Protein AF-A0A353Q3N6-F1 (afdb_monomer_lite)

Structure (mmCIF, N/CA/C/O backbone):
data_AF-A0A353Q3N6-F1
#
_entry.id   AF-A0A353Q3N6-F1
#
loop_
_atom_site.group_PDB
_atom_site.id
_atom_site.type_symbol
_atom_site.label_atom_id
_atom_site.label_alt_id
_atom_site.label_comp_id
_atom_site.label_asym_id
_atom_site.label_entity_id
_atom_site.label_seq_id
_atom_site.pdbx_PDB_ins_code
_atom_site.Cartn_x
_atom_site.Cartn_y
_atom_site.Cartn_z
_atom_site.occupancy
_atom_site.B_iso_or_equiv
_atom_site.auth_seq_id
_atom_site.auth_comp_id
_atom_site.auth_asym_id
_atom_site.auth_atom_id
_atom_site.pdbx_PDB_model_num
ATOM 1 N N . PRO A 1 1 ? -13.750 11.264 8.559 1.00 86.56 1 PRO A N 1
ATOM 2 C CA . PRO A 1 1 ? -13.484 9.839 8.227 1.00 86.56 1 PRO A CA 1
ATOM 3 C C . PRO A 1 1 ? -13.213 9.015 9.494 1.00 86.56 1 PRO A C 1
ATOM 5 O O . PRO A 1 1 ? -12.479 9.493 10.354 1.00 86.56 1 PRO A O 1
ATOM 8 N N . SER A 1 2 ? -13.816 7.826 9.631 1.00 93.75 2 SER A N 1
ATOM 9 C CA . SER A 1 2 ? -13.551 6.914 10.767 1.00 93.75 2 SER A CA 1
ATOM 10 C C . SER A 1 2 ? -12.231 6.160 10.616 1.00 93.75 2 SER A C 1
ATOM 12 O O . SER A 1 2 ? -11.563 5.897 11.607 1.00 93.75 2 SER A O 1
ATOM 14 N N . ASN A 1 3 ? -11.848 5.881 9.370 1.00 96.06 3 ASN A N 1
ATOM 15 C CA . ASN A 1 3 ? -10.569 5.295 8.995 1.00 96.06 3 ASN A CA 1
ATOM 16 C C . ASN A 1 3 ? -9.849 6.253 8.044 1.00 96.06 3 ASN A C 1
ATOM 18 O O . ASN A 1 3 ? -10.496 6.889 7.206 1.00 96.06 3 ASN A O 1
ATOM 22 N N . VAL A 1 4 ? -8.529 6.362 8.170 1.00 97.88 4 VAL A N 1
ATOM 23 C CA . VAL A 1 4 ? -7.671 7.179 7.301 1.00 97.88 4 VAL A CA 1
ATOM 24 C C . VAL A 1 4 ? -6.487 6.337 6.859 1.00 97.88 4 VAL A C 1
ATOM 26 O O . VAL A 1 4 ? -5.855 5.693 7.689 1.00 97.88 4 VAL A O 1
ATOM 29 N N . ILE A 1 5 ? -6.174 6.358 5.564 1.00 98.12 5 ILE A N 1
ATOM 30 C CA . ILE A 1 5 ? -4.985 5.717 4.998 1.00 98.12 5 ILE A CA 1
ATOM 31 C C . ILE A 1 5 ? -4.202 6.782 4.234 1.00 98.12 5 ILE A C 1
ATOM 33 O O . ILE A 1 5 ? -4.772 7.518 3.433 1.00 98.12 5 ILE A O 1
ATOM 37 N N . ILE A 1 6 ? -2.904 6.875 4.506 1.00 97.75 6 ILE A N 1
ATOM 38 C CA . ILE A 1 6 ? -1.975 7.810 3.873 1.00 97.75 6 ILE A CA 1
ATOM 39 C C . ILE A 1 6 ? -0.937 6.985 3.119 1.00 97.75 6 ILE A C 1
ATOM 41 O O . ILE A 1 6 ? -0.230 6.170 3.714 1.00 97.75 6 ILE A O 1
ATOM 45 N N . THR A 1 7 ? -0.852 7.190 1.809 1.00 96.44 7 THR A N 1
ATOM 46 C CA . THR A 1 7 ? 0.083 6.493 0.920 1.00 96.44 7 THR A CA 1
ATOM 47 C C . THR A 1 7 ? 1.305 7.358 0.617 1.00 96.44 7 THR A C 1
ATOM 49 O O . THR A 1 7 ? 1.333 8.551 0.918 1.00 96.44 7 THR A O 1
ATOM 52 N N . SER A 1 8 ? 2.316 6.768 -0.026 1.00 93.44 8 SER A N 1
ATOM 53 C CA . SER A 1 8 ? 3.467 7.500 -0.577 1.00 93.44 8 SER A CA 1
ATOM 54 C C . SER A 1 8 ? 4.293 8.286 0.446 1.00 93.44 8 SER A C 1
ATOM 56 O O . SER A 1 8 ? 4.964 9.258 0.096 1.00 93.44 8 SER A O 1
ATOM 58 N N . ILE A 1 9 ? 4.295 7.847 1.706 1.00 95.75 9 ILE A N 1
ATOM 59 C CA . ILE A 1 9 ? 5.100 8.457 2.763 1.00 95.75 9 ILE A CA 1
ATOM 60 C C . ILE A 1 9 ? 6.567 8.097 2.507 1.00 95.75 9 ILE A C 1
ATOM 62 O O . ILE A 1 9 ? 6.930 6.921 2.467 1.00 95.75 9 ILE A O 1
ATOM 66 N N . ALA A 1 10 ? 7.421 9.102 2.328 1.00 92.69 10 ALA A N 1
ATOM 67 C CA . ALA A 1 10 ? 8.849 8.882 2.131 1.00 92.69 10 ALA A CA 1
ATOM 68 C C . ALA A 1 10 ? 9.523 8.434 3.435 1.00 92.69 10 ALA A C 1
ATOM 70 O O . ALA A 1 10 ? 9.313 9.034 4.493 1.00 92.69 10 ALA A O 1
ATOM 71 N N . ASP A 1 11 ? 10.364 7.403 3.358 1.00 94.31 11 ASP A N 1
ATOM 72 C CA . ASP A 1 11 ? 11.255 7.062 4.460 1.00 94.31 11 ASP A CA 1
ATOM 73 C C . ASP A 1 11 ? 12.349 8.135 4.626 1.00 94.31 11 ASP A C 1
ATOM 75 O O . ASP A 1 11 ? 12.876 8.670 3.647 1.00 94.31 11 ASP A O 1
ATOM 79 N N . ARG A 1 12 ? 12.679 8.471 5.879 1.00 92.38 12 ARG A N 1
ATOM 80 C CA . ARG A 1 12 ? 13.641 9.538 6.202 1.00 92.38 12 ARG A CA 1
ATOM 81 C C . ARG A 1 12 ? 15.098 9.124 5.993 1.00 92.38 12 ARG A C 1
ATOM 83 O O . ARG A 1 12 ? 15.934 9.997 5.783 1.00 92.38 12 ARG A O 1
ATOM 90 N N . THR A 1 13 ? 15.412 7.834 6.084 1.00 93.56 13 THR A N 1
ATOM 91 C CA . THR A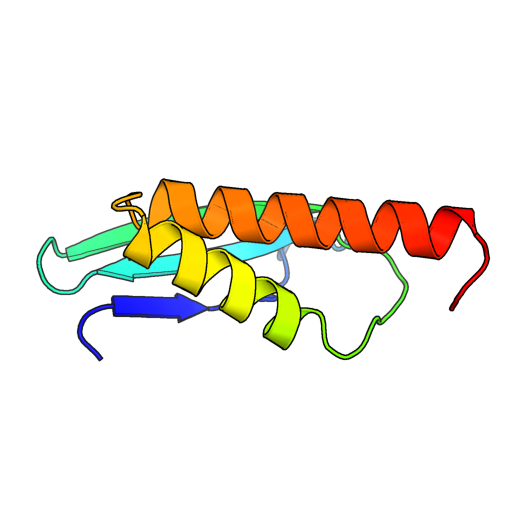 1 13 ? 16.787 7.318 6.032 1.00 93.56 13 THR A CA 1
ATOM 92 C C . THR A 1 13 ? 17.064 6.565 4.735 1.00 93.56 13 THR A C 1
ATOM 94 O O . THR A 1 13 ? 18.168 6.653 4.202 1.00 93.56 13 THR A O 1
ATOM 97 N N . ASN A 1 14 ? 16.068 5.877 4.172 1.00 92.94 14 ASN A N 1
ATOM 98 C CA . ASN A 1 14 ? 16.218 5.070 2.969 1.00 92.94 14 ASN A CA 1
ATOM 99 C C . ASN A 1 14 ? 15.252 5.495 1.854 1.00 92.94 14 ASN A C 1
ATOM 101 O O . ASN A 1 14 ? 14.120 5.031 1.779 1.00 92.94 14 ASN A O 1
ATOM 105 N N . LYS A 1 15 ? 15.744 6.281 0.887 1.00 89.50 15 LYS A N 1
ATOM 106 C CA . LYS A 1 15 ? 14.959 6.759 -0.272 1.00 89.50 15 LYS A CA 1
ATOM 107 C C . LYS A 1 15 ? 14.344 5.646 -1.142 1.00 89.50 15 LYS A C 1
ATOM 109 O O . LYS A 1 15 ? 13.446 5.930 -1.932 1.00 89.50 15 LYS A O 1
ATOM 114 N N . LYS A 1 16 ? 14.806 4.397 -1.003 1.00 91.75 16 LYS A N 1
ATOM 115 C CA . LYS A 1 16 ? 14.259 3.215 -1.694 1.00 91.75 16 LYS A CA 1
ATOM 116 C C . LYS A 1 16 ? 13.070 2.591 -0.959 1.00 91.75 16 LYS A C 1
ATOM 118 O O . LYS A 1 16 ? 12.533 1.591 -1.429 1.00 91.75 16 LYS A O 1
ATOM 123 N N . ILE A 1 17 ? 12.663 3.146 0.180 1.00 94.19 17 ILE A N 1
ATOM 124 C CA . ILE A 1 17 ? 11.520 2.687 0.966 1.00 94.19 17 ILE A CA 1
ATOM 125 C C . ILE A 1 17 ? 10.443 3.772 0.954 1.00 94.19 17 ILE A C 1
ATOM 127 O O . ILE A 1 17 ? 10.697 4.944 1.235 1.00 94.19 17 ILE A O 1
ATOM 131 N N . GLY A 1 18 ? 9.228 3.360 0.611 1.00 94.94 18 GLY A N 1
ATOM 132 C CA . GLY A 1 18 ? 8.015 4.127 0.856 1.00 94.94 18 GLY A CA 1
ATOM 133 C C . GLY A 1 18 ? 7.159 3.432 1.907 1.00 94.94 18 GLY A C 1
ATOM 134 O O . GLY A 1 18 ? 7.281 2.224 2.123 1.00 94.94 18 GLY A O 1
ATOM 135 N N . TRP A 1 19 ? 6.283 4.194 2.549 1.00 97.06 19 TRP A N 1
ATOM 136 C CA . TRP A 1 19 ? 5.350 3.690 3.545 1.00 97.06 19 TRP A CA 1
ATOM 137 C C . TRP A 1 19 ? 3.910 4.014 3.166 1.00 97.06 19 TRP A C 1
ATOM 139 O O . TRP A 1 19 ? 3.604 5.056 2.581 1.00 97.06 19 TRP A O 1
ATOM 149 N N . VAL A 1 20 ? 3.024 3.111 3.562 1.00 97.81 20 VAL A N 1
ATOM 150 C CA . VAL A 1 20 ? 1.595 3.367 3.700 1.00 97.81 20 VAL A CA 1
ATOM 151 C C . VAL A 1 20 ? 1.274 3.268 5.184 1.00 97.81 20 VAL A C 1
ATOM 153 O O . VAL A 1 20 ? 1.713 2.322 5.841 1.00 97.81 20 VAL A O 1
ATOM 156 N N . ALA A 1 21 ? 0.533 4.233 5.716 1.00 98.00 21 ALA A N 1
ATOM 157 C CA . ALA A 1 21 ? 0.095 4.255 7.106 1.00 98.00 21 ALA A CA 1
ATOM 158 C C . ALA A 1 21 ? -1.430 4.305 7.192 1.00 98.00 21 ALA A C 1
ATOM 160 O O . ALA A 1 21 ? -2.081 4.894 6.332 1.00 98.00 21 ALA A O 1
ATOM 161 N N . ALA A 1 22 ? -1.989 3.709 8.238 1.00 98.06 22 ALA A N 1
ATOM 162 C CA . ALA A 1 22 ? -3.418 3.680 8.498 1.00 98.06 22 ALA A CA 1
ATOM 163 C C . ALA A 1 22 ? -3.723 4.080 9.946 1.00 98.06 22 ALA A C 1
ATOM 165 O O . ALA A 1 22 ? -2.950 3.764 10.853 1.00 98.06 22 ALA A O 1
ATOM 166 N N . TYR A 1 23 ? -4.867 4.729 10.146 1.00 97.94 23 TYR A N 1
ATOM 167 C CA . TYR A 1 23 ? -5.452 5.054 11.442 1.00 97.94 23 TYR A CA 1
ATOM 168 C C . TYR A 1 23 ? -6.921 4.625 11.474 1.00 97.94 23 TYR A C 1
ATOM 170 O O . TYR A 1 23 ? -7.675 4.955 10.555 1.00 97.94 23 TYR A O 1
ATOM 178 N N . ASP A 1 24 ? -7.318 3.935 12.543 1.00 96.94 24 ASP A N 1
ATOM 179 C CA . ASP A 1 24 ? -8.714 3.640 12.876 1.00 96.94 24 ASP A CA 1
ATOM 180 C C . ASP A 1 24 ? -9.100 4.379 14.164 1.00 96.94 24 ASP A C 1
ATOM 182 O O . ASP A 1 24 ? -8.531 4.150 15.237 1.00 96.94 24 ASP A O 1
ATOM 186 N N . LYS A 1 25 ? -10.099 5.262 14.060 1.00 97.62 25 LYS A N 1
ATOM 187 C CA . LYS A 1 25 ? -10.622 6.047 15.181 1.00 97.62 25 LYS A CA 1
ATOM 188 C C . LYS A 1 25 ? -11.335 5.183 16.223 1.00 97.62 25 LYS A C 1
ATOM 190 O O . LYS A 1 25 ? -11.314 5.528 17.400 1.00 97.62 25 LYS A O 1
ATOM 195 N N . LYS A 1 26 ? -11.988 4.090 15.817 1.00 95.38 26 LYS A N 1
ATOM 196 C CA . LYS A 1 26 ? -12.813 3.254 16.702 1.00 95.38 26 LYS A CA 1
ATOM 197 C C . LYS A 1 26 ? -11.957 2.499 17.711 1.00 95.38 26 LYS A C 1
ATOM 199 O O . LYS A 1 26 ? -12.315 2.433 18.882 1.00 95.38 26 LYS A O 1
ATOM 204 N N . THR A 1 27 ? -10.842 1.938 17.257 1.00 95.62 27 THR A N 1
ATOM 205 C CA . THR A 1 27 ? -9.908 1.182 18.103 1.00 95.62 27 THR A CA 1
ATOM 206 C C . THR A 1 27 ? -8.703 2.012 18.541 1.00 95.62 27 THR A C 1
ATOM 208 O O . THR A 1 27 ? -7.823 1.492 19.224 1.00 95.62 27 THR A O 1
ATOM 211 N N . ASN A 1 28 ? -8.631 3.280 18.119 1.00 97.06 28 ASN A N 1
ATOM 212 C CA . ASN A 1 28 ? -7.480 4.163 18.303 1.00 97.06 28 ASN A CA 1
ATOM 213 C C . ASN A 1 28 ? -6.149 3.485 17.921 1.00 97.06 28 A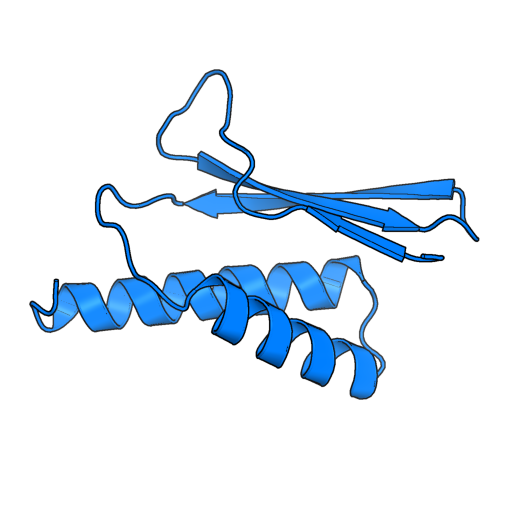SN A C 1
ATOM 215 O O . ASN A 1 28 ? -5.160 3.548 18.650 1.00 97.06 28 ASN A O 1
ATOM 219 N N . SER A 1 29 ? -6.153 2.762 16.802 1.00 96.69 29 SER A N 1
ATOM 220 C CA . SER A 1 29 ? -5.038 1.917 16.373 1.00 96.69 29 SER A CA 1
ATOM 221 C C . SER A 1 29 ? -4.369 2.467 15.121 1.00 96.69 29 SER A C 1
ATOM 223 O O . SER A 1 29 ? -5.007 3.101 14.279 1.00 96.69 29 SER A O 1
ATOM 225 N N . PHE A 1 30 ? -3.072 2.190 15.005 1.00 97.88 30 PHE A N 1
ATOM 226 C CA . PHE A 1 30 ? -2.235 2.624 13.896 1.00 97.88 30 PHE A CA 1
ATOM 227 C C . PHE A 1 30 ? -1.517 1.432 13.278 1.00 97.88 30 PHE A C 1
ATOM 229 O O . PHE A 1 30 ? -1.033 0.551 13.988 1.00 97.88 30 PHE A O 1
ATOM 236 N N . TRP A 1 31 ? -1.379 1.452 11.956 1.00 97.62 31 TRP A N 1
ATOM 237 C CA . TRP A 1 31 ? -0.602 0.460 11.220 1.00 97.62 31 TRP A CA 1
ATOM 238 C C . TRP A 1 31 ? 0.265 1.131 10.170 1.00 97.62 31 TRP A C 1
ATOM 240 O O . TRP A 1 31 ? -0.056 2.209 9.672 1.00 97.62 31 TRP A O 1
ATOM 250 N N . LYS A 1 32 ? 1.369 0.475 9.818 1.00 96.31 32 LYS A N 1
ATOM 251 C CA . LYS A 1 32 ? 2.202 0.864 8.686 1.00 96.31 32 LYS A CA 1
ATOM 252 C C . LYS A 1 32 ? 2.711 -0.371 7.959 1.00 96.31 32 LYS A C 1
ATOM 254 O O . LYS A 1 32 ? 3.052 -1.360 8.601 1.00 96.31 32 LYS A O 1
ATOM 259 N N . THR A 1 33 ? 2.803 -0.284 6.640 1.00 96.06 33 THR A N 1
ATOM 260 C CA . THR A 1 33 ? 3.493 -1.269 5.800 1.00 96.06 33 THR A CA 1
ATOM 261 C C . THR A 1 33 ? 4.453 -0.537 4.874 1.00 96.06 33 THR A C 1
ATOM 263 O O . THR A 1 33 ? 4.177 0.591 4.449 1.00 96.06 33 THR A O 1
ATOM 266 N N . SER A 1 34 ? 5.610 -1.137 4.622 1.00 95.38 34 SER A N 1
ATOM 267 C CA . SER A 1 34 ? 6.600 -0.596 3.699 1.00 95.38 34 SER A CA 1
ATOM 268 C C . SER A 1 34 ? 6.466 -1.238 2.326 1.00 95.38 34 SER A C 1
ATOM 270 O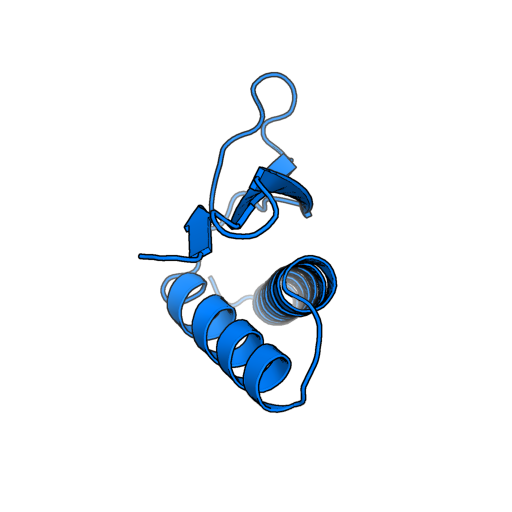 O . SER A 1 34 ? 6.010 -2.368 2.171 1.00 95.38 34 SER A O 1
ATOM 272 N N . TYR A 1 35 ? 6.922 -0.516 1.314 1.00 93.94 35 TYR A N 1
ATOM 273 C CA . TYR A 1 35 ? 7.120 -1.041 -0.026 1.00 93.94 35 TYR A CA 1
ATOM 274 C C . TYR A 1 35 ? 8.438 -0.520 -0.594 1.00 93.94 35 TYR A C 1
ATOM 276 O O . TYR A 1 35 ? 8.965 0.518 -0.178 1.00 93.94 35 TYR A O 1
ATOM 284 N N . LYS A 1 36 ? 8.988 -1.254 -1.562 1.00 92.38 36 LYS A N 1
ATOM 285 C CA . LYS A 1 36 ? 10.193 -0.827 -2.269 1.00 92.38 36 LYS A CA 1
ATOM 286 C C . LYS A 1 36 ? 9.810 0.235 -3.294 1.00 92.38 36 LYS A C 1
ATOM 288 O O . LYS A 1 36 ? 9.106 -0.055 -4.257 1.00 92.38 36 LYS A O 1
ATOM 293 N N . LYS A 1 37 ? 10.286 1.458 -3.090 1.00 89.62 37 LYS A N 1
ATOM 294 C CA . LYS A 1 37 ? 10.138 2.546 -4.050 1.00 89.62 37 LYS A CA 1
ATOM 295 C C . LYS A 1 37 ? 11.095 2.324 -5.222 1.00 89.62 37 LYS A C 1
ATOM 297 O O . LYS A 1 37 ? 12.258 1.969 -5.023 1.00 89.62 37 LYS A O 1
ATOM 302 N N . VAL A 1 38 ? 10.591 2.531 -6.432 1.00 86.38 38 VAL A N 1
ATOM 303 C CA . VAL A 1 38 ? 11.388 2.564 -7.664 1.00 86.38 38 VAL A CA 1
ATOM 304 C C . VAL A 1 38 ? 11.633 4.018 -8.071 1.00 86.38 38 VAL A C 1
ATOM 306 O O . VAL A 1 38 ? 10.892 4.909 -7.660 1.00 86.38 38 VAL A O 1
ATOM 309 N N . GLU A 1 39 ? 12.680 4.273 -8.855 1.00 82.88 39 GLU A N 1
ATOM 310 C CA . GLU A 1 39 ? 13.064 5.631 -9.293 1.00 82.88 39 GLU A CA 1
ATOM 311 C C . GLU A 1 39 ? 12.209 6.163 -10.456 1.00 82.88 39 GLU A C 1
ATOM 313 O O . GLU A 1 39 ? 12.459 7.247 -10.974 1.00 82.88 39 GLU A O 1
ATOM 318 N N . VAL A 1 40 ? 11.177 5.413 -10.839 1.00 84.38 40 VAL A N 1
ATOM 319 C CA . VAL A 1 40 ? 10.264 5.720 -11.939 1.00 84.38 40 VAL A CA 1
ATOM 320 C C . VAL A 1 40 ? 8.897 6.109 -11.379 1.00 84.38 40 VAL A C 1
ATOM 322 O O . VAL A 1 40 ? 8.425 5.528 -10.397 1.00 84.38 40 VAL A O 1
ATOM 325 N N . ASN A 1 41 ? 8.260 7.105 -11.995 1.00 85.94 41 ASN A N 1
ATOM 326 C CA . ASN A 1 41 ? 6.952 7.601 -11.581 1.00 85.94 41 ASN A CA 1
ATOM 327 C C . ASN A 1 41 ? 5.855 7.026 -12.480 1.00 85.94 41 ASN A C 1
ATOM 329 O O . ASN A 1 41 ? 5.694 7.467 -13.612 1.00 85.94 41 ASN A O 1
ATOM 333 N N . TYR A 1 42 ? 5.061 6.108 -11.930 1.00 90.12 42 TYR A N 1
ATOM 334 C CA . TYR A 1 42 ? 3.896 5.539 -12.603 1.00 90.12 42 TYR A CA 1
ATOM 335 C C . TYR A 1 42 ? 2.607 6.256 -12.154 1.00 90.12 42 TYR A C 1
ATOM 337 O O . TYR A 1 42 ? 2.207 6.108 -10.986 1.00 90.12 42 TYR A O 1
ATOM 345 N N . PRO A 1 43 ? 1.946 7.041 -13.029 1.00 92.12 43 PRO A N 1
ATOM 346 C CA . PRO A 1 43 ? 0.648 7.634 -12.717 1.00 92.12 43 PRO A CA 1
ATOM 347 C C . PRO A 1 43 ? -0.420 6.542 -12.536 1.00 92.12 43 PRO A C 1
ATOM 349 O O . PRO A 1 43 ? -0.296 5.437 -13.058 1.00 92.12 43 PRO A O 1
ATOM 352 N N . GLY A 1 44 ? -1.461 6.830 -11.751 1.00 94.00 44 GLY A N 1
ATOM 353 C CA . GLY A 1 44 ? -2.562 5.889 -11.493 1.00 94.00 44 GLY A CA 1
ATOM 354 C C . GLY A 1 44 ? -2.279 4.804 -10.444 1.00 94.00 44 GLY A C 1
ATOM 355 O O . GLY A 1 44 ? -3.172 4.043 -10.079 1.00 94.00 44 GLY A O 1
ATOM 356 N N . THR A 1 45 ? -1.070 4.745 -9.875 1.00 95.06 45 THR A N 1
ATOM 357 C CA . THR A 1 45 ? -0.745 3.804 -8.780 1.00 95.06 45 THR A CA 1
ATOM 358 C C . THR A 1 45 ? -1.634 3.989 -7.547 1.00 95.06 45 THR A C 1
ATOM 360 O 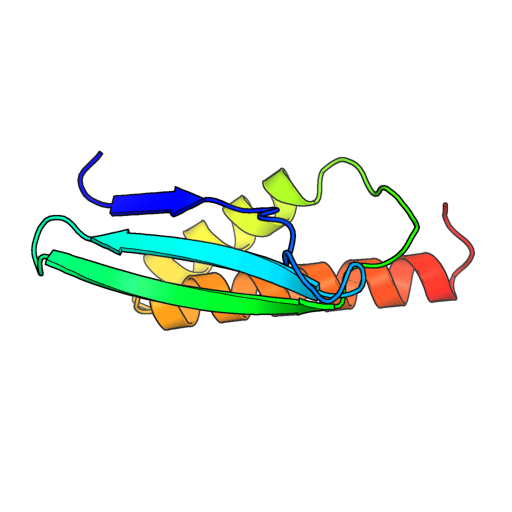O . THR A 1 45 ? -1.963 3.006 -6.883 1.00 95.06 45 THR A O 1
ATOM 363 N N . GLY A 1 46 ? -2.077 5.220 -7.271 1.00 96.00 46 GLY A N 1
ATOM 364 C C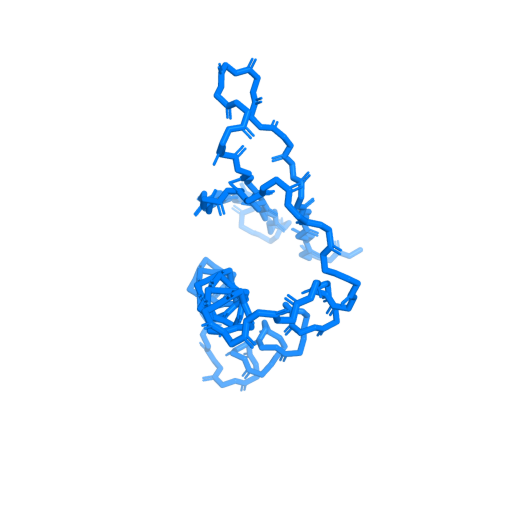A . GLY A 1 46 ? -3.064 5.517 -6.228 1.00 96.00 46 GLY A CA 1
ATOM 365 C C . GLY A 1 46 ? -4.463 4.971 -6.534 1.00 96.00 46 GLY A C 1
ATOM 366 O O . GLY A 1 46 ? -5.129 4.463 -5.630 1.00 96.00 46 GLY A O 1
ATOM 367 N N . ASP A 1 47 ? -4.883 4.996 -7.800 1.00 98.25 47 ASP A N 1
ATOM 368 C CA . ASP A 1 47 ? -6.179 4.465 -8.238 1.00 98.25 47 ASP A CA 1
ATOM 369 C C . ASP A 1 47 ? -6.197 2.935 -8.146 1.00 98.25 47 ASP A C 1
ATOM 371 O O . ASP A 1 47 ? -7.134 2.348 -7.599 1.00 98.25 47 ASP A O 1
ATOM 375 N N . ILE A 1 48 ? -5.112 2.283 -8.586 1.00 98.00 48 ILE A N 1
ATOM 376 C CA . ILE A 1 48 ? -4.919 0.833 -8.436 1.00 98.00 48 ILE A CA 1
ATOM 377 C C . ILE A 1 48 ? -4.907 0.457 -6.951 1.00 98.00 48 ILE A C 1
ATOM 379 O O . ILE A 1 48 ? -5.632 -0.451 -6.542 1.00 98.00 48 ILE A O 1
ATOM 383 N N . PHE A 1 49 ? -4.120 1.170 -6.135 1.00 98.12 49 PHE A N 1
ATOM 384 C CA . PHE A 1 49 ? -4.052 0.937 -4.693 1.00 98.12 49 PHE A CA 1
ATOM 385 C C . PHE A 1 49 ? -5.445 1.003 -4.060 1.00 98.12 49 PHE A C 1
ATOM 387 O O . PHE A 1 49 ? -5.856 0.078 -3.361 1.00 98.12 49 PHE A O 1
ATOM 394 N N . THR A 1 50 ? -6.192 2.071 -4.340 1.00 98.19 50 THR A N 1
ATOM 395 C CA . THR A 1 50 ? -7.521 2.305 -3.763 1.00 98.19 50 THR A CA 1
ATOM 396 C C . THR A 1 50 ? -8.532 1.266 -4.236 1.00 98.19 50 THR A C 1
ATOM 398 O O . THR A 1 50 ? -9.347 0.807 -3.436 1.00 98.19 50 THR A O 1
ATOM 401 N N . SER A 1 51 ? -8.453 0.835 -5.496 1.00 98.62 51 SER A N 1
ATOM 402 C CA . SER A 1 51 ? -9.326 -0.204 -6.052 1.00 98.62 51 SER A CA 1
ATOM 403 C C . SER A 1 51 ? -9.130 -1.546 -5.340 1.00 98.62 51 SER A C 1
ATOM 405 O O . SER A 1 51 ? -10.096 -2.143 -4.862 1.00 98.62 51 SER A O 1
ATOM 407 N N . VAL A 1 52 ? -7.877 -1.993 -5.189 1.00 98.62 52 VAL A N 1
ATOM 408 C CA . VAL A 1 52 ? -7.552 -3.258 -4.503 1.00 98.62 52 VAL A CA 1
ATOM 409 C C . VAL A 1 52 ? -7.851 -3.182 -3.009 1.00 98.62 52 VAL A C 1
ATOM 411 O O . VAL A 1 52 ? -8.396 -4.132 -2.442 1.00 98.62 52 VAL A O 1
ATOM 414 N N . LEU A 1 53 ? -7.540 -2.054 -2.368 1.00 98.44 53 LEU A N 1
ATOM 415 C CA . LEU A 1 53 ? -7.875 -1.802 -0.969 1.00 98.44 53 LEU A CA 1
ATOM 416 C C . LEU A 1 53 ? -9.390 -1.913 -0.748 1.00 98.44 53 LEU A C 1
ATOM 418 O O . LEU A 1 53 ? -9.825 -2.631 0.149 1.00 98.44 53 LEU A O 1
ATOM 422 N N . THR A 1 54 ? -10.184 -1.232 -1.577 1.00 98.31 54 THR A N 1
ATOM 423 C CA . THR A 1 54 ? -11.649 -1.229 -1.476 1.00 98.31 54 THR A CA 1
ATOM 424 C C . THR A 1 54 ? -12.205 -2.633 -1.670 1.00 98.31 54 THR A C 1
ATOM 426 O O . THR A 1 54 ? -12.973 -3.101 -0.835 1.00 98.31 54 THR A O 1
ATOM 429 N N . GLY A 1 55 ? -11.764 -3.346 -2.711 1.00 98.62 55 GLY A N 1
ATOM 430 C CA . GLY A 1 55 ? -12.163 -4.735 -2.937 1.00 98.62 55 GLY A CA 1
ATOM 431 C C . GLY A 1 55 ? -11.794 -5.658 -1.772 1.00 98.62 55 GLY A C 1
ATOM 432 O O . GLY A 1 55 ? -12.596 -6.498 -1.376 1.00 98.62 55 GLY A O 1
ATOM 433 N N . SER A 1 56 ? -10.616 -5.485 -1.169 1.00 98.50 56 SER A N 1
ATOM 434 C CA . SER A 1 56 ? -10.193 -6.284 -0.009 1.00 98.50 56 SER A CA 1
ATOM 435 C C . SER A 1 56 ? -11.066 -6.006 1.220 1.00 98.50 56 SER A C 1
ATOM 437 O O . SER A 1 56 ? -11.551 -6.938 1.856 1.00 98.50 56 SER A O 1
ATOM 439 N N . LEU A 1 57 ? -11.356 -4.738 1.517 1.00 97.69 57 LEU A N 1
ATOM 440 C CA . LEU A 1 57 ? -12.245 -4.375 2.625 1.00 97.69 57 LEU A CA 1
ATOM 441 C C . LEU A 1 57 ? -13.663 -4.931 2.426 1.00 97.69 57 LEU A C 1
ATOM 443 O O . LEU A 1 57 ? -14.248 -5.462 3.367 1.00 97.69 57 LEU A O 1
ATOM 447 N N . LEU A 1 58 ? -14.200 -4.861 1.203 1.00 98.25 58 LEU A N 1
ATOM 448 C CA . LEU A 1 58 ? -15.513 -5.424 0.862 1.00 98.25 58 LEU A CA 1
ATOM 449 C C . LEU A 1 58 ? -15.562 -6.952 1.007 1.00 98.25 58 LEU A C 1
ATOM 451 O O . LEU A 1 58 ? -16.609 -7.498 1.340 1.00 98.25 58 LEU A O 1
ATOM 455 N N . ASN A 1 59 ? -14.430 -7.634 0.823 1.00 98.25 59 ASN A N 1
ATOM 456 C CA . ASN A 1 59 ? -14.287 -9.069 1.076 1.00 98.25 59 ASN A CA 1
ATOM 457 C C . ASN A 1 59 ? -14.075 -9.417 2.565 1.00 98.25 59 ASN A C 1
ATOM 459 O O . ASN A 1 59 ? -13.805 -10.569 2.895 1.00 98.25 59 ASN A O 1
ATOM 463 N N . GLY A 1 60 ? -14.181 -8.445 3.477 1.00 97.62 60 GLY A N 1
ATOM 464 C CA . GLY A 1 60 ? -14.091 -8.670 4.921 1.00 97.62 60 GLY A CA 1
ATOM 465 C C . GLY A 1 60 ? -12.667 -8.725 5.476 1.00 97.62 60 GLY A C 1
ATOM 466 O O . GLY A 1 60 ? -12.482 -9.071 6.645 1.00 97.62 60 GLY A O 1
ATOM 467 N N . TYR A 1 61 ? -11.651 -8.371 4.684 1.00 98.19 61 TYR A N 1
ATOM 468 C CA . TYR A 1 61 ? -10.289 -8.254 5.199 1.00 98.19 61 TYR A CA 1
ATOM 469 C C . TYR A 1 61 ? -10.156 -7.049 6.139 1.00 98.19 61 TYR A C 1
ATOM 471 O O . TYR A 1 61 ? -10.794 -6.009 5.972 1.00 98.19 61 TYR A O 1
ATOM 479 N N . SER A 1 62 ? -9.269 -7.168 7.127 1.00 96.88 62 SER A N 1
ATOM 480 C CA . SER A 1 62 ? -8.941 -6.063 8.031 1.00 96.88 62 SER A CA 1
ATOM 481 C C . SER A 1 62 ? -8.195 -4.937 7.298 1.00 96.88 62 SER A C 1
ATOM 483 O O . SER A 1 62 ? -7.612 -5.154 6.233 1.00 96.88 62 SER A O 1
ATOM 485 N N . ILE A 1 63 ? -8.163 -3.730 7.877 1.00 96.38 63 ILE A N 1
ATOM 486 C CA . ILE A 1 63 ? -7.399 -2.594 7.323 1.00 96.38 63 ILE A CA 1
ATOM 487 C C . ILE A 1 63 ? -5.917 -2.951 7.097 1.00 96.38 63 ILE A C 1
ATOM 489 O O . ILE A 1 63 ? -5.438 -2.718 5.985 1.00 96.38 63 ILE A O 1
ATOM 493 N N . PRO A 1 64 ? -5.196 -3.563 8.064 1.00 96.62 64 PRO A N 1
ATOM 494 C CA . PRO A 1 64 ? -3.789 -3.931 7.878 1.00 96.62 64 PRO A CA 1
ATOM 495 C C . PRO A 1 64 ? -3.578 -4.936 6.747 1.00 96.62 64 PRO A C 1
ATOM 497 O O . PRO A 1 64 ? -2.647 -4.789 5.960 1.00 96.62 64 PRO A O 1
ATOM 500 N N . ALA A 1 65 ? -4.456 -5.937 6.637 1.00 97.81 65 ALA A N 1
ATOM 501 C CA . ALA A 1 65 ? -4.379 -6.922 5.564 1.00 97.81 65 ALA A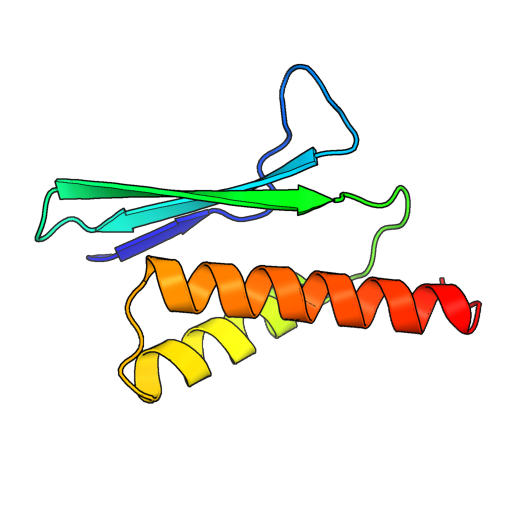 CA 1
ATOM 502 C C . ALA A 1 65 ? -4.660 -6.273 4.201 1.00 97.81 65 ALA A C 1
ATOM 504 O O . ALA A 1 65 ? -3.905 -6.464 3.252 1.00 97.81 65 ALA A O 1
ATOM 505 N N . SER A 1 66 ? -5.703 -5.447 4.120 1.00 98.25 66 SER A N 1
ATOM 506 C CA . SER A 1 66 ? -6.128 -4.795 2.879 1.00 98.25 66 SER A CA 1
ATOM 507 C C . SER A 1 66 ? -5.072 -3.827 2.339 1.00 98.25 66 SER A C 1
ATOM 509 O O . SER A 1 66 ? -4.797 -3.825 1.140 1.00 98.25 66 SER A O 1
ATOM 511 N N . MET A 1 67 ? -4.435 -3.029 3.206 1.00 97.50 67 MET A N 1
ATOM 512 C CA . MET A 1 67 ? -3.366 -2.115 2.782 1.00 97.50 67 MET A CA 1
ATOM 513 C C . MET A 1 67 ? -2.098 -2.858 2.343 1.00 97.50 67 MET A C 1
ATOM 515 O O . MET A 1 67 ? -1.426 -2.410 1.415 1.00 97.50 67 MET A O 1
ATOM 519 N N . ASP A 1 68 ? -1.778 -3.990 2.976 1.00 97.38 68 ASP A N 1
ATOM 520 C CA . ASP A 1 68 ? -0.629 -4.820 2.610 1.00 97.38 68 ASP A CA 1
ATOM 521 C C . ASP A 1 68 ? -0.841 -5.512 1.254 1.00 97.38 68 ASP A C 1
ATOM 523 O O . ASP A 1 68 ? 0.040 -5.467 0.393 1.00 97.38 68 ASP A O 1
ATOM 527 N N . ILE A 1 69 ? -2.039 -6.058 1.013 1.00 98.12 69 ILE A N 1
ATOM 528 C CA . ILE A 1 69 ? -2.436 -6.623 -0.287 1.00 98.12 69 ILE A CA 1
ATOM 529 C C . ILE A 1 69 ? -2.329 -5.558 -1.383 1.00 98.12 69 ILE A C 1
ATOM 531 O O . ILE A 1 69 ? -1.675 -5.788 -2.401 1.00 98.12 69 ILE A O 1
ATOM 535 N N . ALA A 1 70 ? -2.915 -4.377 -1.168 1.00 98.25 70 ALA A N 1
ATOM 536 C CA . ALA A 1 70 ? -2.893 -3.293 -2.146 1.00 98.25 70 ALA A CA 1
ATOM 537 C C . ALA A 1 70 ? -1.463 -2.809 -2.453 1.00 98.25 70 ALA A C 1
ATOM 539 O O . ALA A 1 70 ? -1.095 -2.668 -3.621 1.00 98.25 70 ALA A O 1
ATOM 540 N N . ALA A 1 71 ? -0.620 -2.616 -1.431 1.00 96.81 71 ALA A N 1
ATOM 541 C CA . ALA A 1 71 ? 0.771 -2.190 -1.610 1.00 96.81 71 ALA A CA 1
ATOM 542 C C . ALA A 1 71 ? 1.609 -3.228 -2.379 1.00 96.81 71 ALA A C 1
ATOM 544 O O . ALA A 1 71 ? 2.388 -2.872 -3.273 1.00 96.81 71 ALA A O 1
ATOM 545 N N . LYS A 1 72 ? 1.434 -4.518 -2.067 1.00 96.88 72 LYS A N 1
ATOM 546 C CA . LYS A 1 72 ? 2.104 -5.623 -2.768 1.00 96.88 72 LYS A CA 1
ATOM 547 C C . LYS A 1 72 ? 1.639 -5.738 -4.214 1.00 96.88 72 LYS A C 1
ATOM 549 O O . LYS A 1 72 ? 2.481 -5.892 -5.096 1.00 96.88 72 LYS A O 1
ATOM 554 N N . PHE A 1 73 ? 0.337 -5.612 -4.466 1.00 97.75 73 PHE A N 1
ATOM 555 C CA . PHE A 1 73 ? -0.219 -5.659 -5.817 1.00 97.75 73 PHE A CA 1
ATOM 556 C C . PHE A 1 73 ? 0.331 -4.529 -6.691 1.00 97.75 73 PHE A C 1
ATOM 558 O O . PHE A 1 73 ? 0.855 -4.792 -7.769 1.00 97.75 73 PHE A O 1
ATOM 565 N N . VAL A 1 74 ? 0.331 -3.286 -6.195 1.00 97.00 74 VAL A N 1
ATOM 566 C CA . VAL A 1 74 ? 0.919 -2.145 -6.918 1.00 97.00 74 VAL A CA 1
ATOM 567 C C . VAL A 1 74 ? 2.409 -2.364 -7.189 1.00 97.00 74 VAL A C 1
ATOM 569 O O . VAL A 1 74 ? 2.868 -2.149 -8.309 1.00 97.00 74 VAL A O 1
ATOM 572 N N . SER A 1 75 ? 3.164 -2.848 -6.198 1.00 95.00 75 SER A N 1
ATOM 573 C CA . SER A 1 75 ? 4.592 -3.157 -6.368 1.00 95.00 75 SER A CA 1
ATOM 574 C C . SER A 1 75 ? 4.828 -4.225 -7.442 1.00 95.00 75 SER A C 1
ATOM 576 O O . SER A 1 75 ? 5.795 -4.145 -8.200 1.00 95.00 75 SER A O 1
ATOM 578 N N . TYR A 1 76 ? 3.943 -5.221 -7.519 1.00 95.81 76 TYR A N 1
ATOM 579 C CA . TYR A 1 76 ? 3.981 -6.256 -8.545 1.00 95.81 76 TYR A CA 1
ATOM 580 C C . TYR A 1 76 ? 3.676 -5.687 -9.935 1.00 95.81 76 TYR A C 1
ATOM 582 O O . TYR A 1 76 ? 4.462 -5.917 -10.852 1.00 95.81 76 TYR A O 1
ATOM 590 N N . CYS A 1 77 ? 2.614 -4.886 -10.081 1.00 95.38 77 CYS A N 1
ATOM 591 C CA . CYS A 1 77 ? 2.283 -4.212 -11.340 1.00 95.38 77 CYS A CA 1
ATOM 592 C C . CYS A 1 77 ? 3.459 -3.376 -11.850 1.00 95.38 77 CYS A C 1
ATOM 594 O O . CYS A 1 77 ? 3.890 -3.569 -12.980 1.00 95.38 77 CYS A O 1
ATOM 596 N N . ILE A 1 78 ? 4.042 -2.531 -10.994 1.00 93.94 78 ILE A N 1
ATOM 597 C CA . ILE A 1 78 ? 5.222 -1.721 -11.327 1.00 93.94 78 ILE A CA 1
ATOM 598 C C . ILE A 1 78 ? 6.368 -2.604 -11.828 1.00 93.94 78 ILE A C 1
ATOM 600 O O . ILE A 1 78 ? 6.950 -2.329 -12.873 1.00 93.94 78 ILE A O 1
ATOM 604 N N . LYS A 1 79 ? 6.686 -3.689 -11.108 1.00 92.69 79 LYS A N 1
ATOM 605 C CA . LYS A 1 79 ? 7.775 -4.598 -11.488 1.00 92.69 79 LYS A CA 1
ATOM 606 C C . LYS A 1 79 ? 7.547 -5.216 -12.871 1.00 92.69 79 LYS A C 1
ATOM 608 O O . LYS A 1 79 ? 8.497 -5.327 -13.640 1.00 92.69 79 LYS A O 1
ATOM 613 N N . ILE A 1 80 ? 6.316 -5.627 -13.176 1.00 94.31 80 ILE A N 1
ATOM 614 C CA . ILE A 1 80 ? 5.960 -6.208 -14.475 1.00 94.31 80 ILE A CA 1
ATOM 615 C C . ILE A 1 80 ? 6.015 -5.153 -15.584 1.00 94.31 80 ILE A C 1
ATOM 617 O O . ILE A 1 80 ? 6.599 -5.426 -16.631 1.00 94.31 80 ILE A O 1
ATOM 621 N N . THR A 1 81 ? 5.481 -3.953 -15.349 1.00 93.38 81 THR A N 1
ATOM 622 C CA . THR A 1 81 ? 5.520 -2.836 -16.305 1.00 93.38 81 THR A CA 1
ATOM 623 C C . THR A 1 81 ? 6.961 -2.453 -16.648 1.00 93.38 81 THR A C 1
ATOM 625 O O . THR A 1 81 ? 7.316 -2.406 -17.825 1.00 93.38 81 THR A O 1
ATOM 628 N N . MET A 1 82 ? 7.826 -2.312 -15.634 1.00 91.31 82 MET A N 1
ATOM 629 C CA . MET A 1 82 ? 9.261 -2.063 -15.816 1.00 91.31 82 MET A CA 1
ATOM 630 C C . MET A 1 82 ? 9.950 -3.168 -16.624 1.00 91.31 82 MET A C 1
ATOM 632 O O . MET A 1 82 ? 10.765 -2.878 -17.496 1.00 91.31 82 MET A O 1
ATOM 636 N N . ALA A 1 83 ? 9.641 -4.439 -16.343 1.00 90.94 83 ALA A N 1
ATOM 637 C CA . ALA A 1 83 ? 10.256 -5.575 -17.033 1.00 90.94 83 ALA A CA 1
ATOM 638 C C . ALA A 1 83 ? 9.920 -5.624 -18.535 1.00 90.94 83 ALA A C 1
ATOM 640 O O . ALA A 1 83 ? 10.691 -6.186 -19.305 1.00 90.94 83 ALA A O 1
ATOM 641 N N . HIS A 1 84 ? 8.806 -5.013 -18.951 1.00 92.00 84 HIS A N 1
ATOM 642 C CA . HIS A 1 84 ? 8.414 -4.880 -20.357 1.00 92.00 84 HIS A CA 1
ATOM 643 C C . HIS A 1 84 ? 8.934 -3.590 -21.013 1.00 92.00 84 HIS A C 1
ATOM 645 O O . HIS A 1 84 ? 8.603 -3.319 -22.163 1.00 92.00 84 HIS A O 1
ATOM 651 N N . GLY A 1 85 ? 9.745 -2.794 -20.307 1.00 86.19 85 GLY A N 1
ATOM 652 C CA . GLY A 1 85 ? 10.333 -1.564 -20.839 1.00 86.19 85 GLY A CA 1
ATOM 653 C C . GLY A 1 85 ? 9.352 -0.399 -20.967 1.00 86.19 85 GLY A C 1
ATOM 654 O O . GLY A 1 85 ? 9.680 0.589 -21.621 1.00 86.19 85 GLY A O 1
ATOM 655 N N . TYR A 1 86 ? 8.169 -0.493 -20.353 1.00 76.44 86 TYR A N 1
ATOM 656 C CA . TYR A 1 86 ? 7.249 0.636 -20.299 1.00 76.44 86 TYR A CA 1
ATOM 657 C C . TYR A 1 86 ? 7.707 1.636 -19.223 1.00 76.44 86 TYR A C 1
ATOM 659 O O . TYR A 1 86 ? 7.987 1.218 -18.087 1.00 76.44 86 TYR A O 1
ATOM 667 N N . PRO A 1 87 ? 7.810 2.930 -19.580 1.00 60.81 87 PRO A N 1
ATOM 668 C CA . PRO A 1 87 ? 8.177 3.984 -18.645 1.00 60.81 87 PRO A CA 1
ATOM 669 C C . PRO A 1 87 ? 7.131 4.149 -17.548 1.00 60.81 87 PRO A C 1
ATOM 671 O O . PRO A 1 87 ? 5.939 3.852 -17.796 1.00 60.81 87 PRO A O 1
#

Foldseek 3Di:
DQKDKDWQDADPPDNQKTKIKMAGNVVRDIDMDIDGDDPDDDPCLVVQLVVQLVVCVVVVDDNNVSNVRSRVVSNVVVVVCVVVVHD

pLDDT: mean 94.53, std 5.45, range [60.81, 98.62]

Radius of gyration: 13.49 Å; chains: 1; bounding box: 32×19×39 Å

Sequence (87 aa):
PSNVIITSIADRTNKKIGWVAAYDKKTNSFWKTSYKKVEVNYPGTGDIFTSVLTGSLLNGYSIPASMDIAAKFVSYCIKITMAHGYP

Secondary structure (DSSP, 8-state):
--EEEEEEEEPSS-TTEEEEEEEETTTTEEEEEEEE--SS--TTHHHHHHHHHHHHHHTT--HHHHHHHHHHHHHHHHHHHHHTT--